Protein AF-A0A127P8G1-F1 (afdb_monomer)

Radius of gyration: 12.62 Å; Cα contacts (8 Å, |Δi|>4): 203; chains: 1; bounding box: 31×25×30 Å

Secondary structure (DSSP, 8-state):
-EEEEEEEETTEEEEEEEEE-SSS-EEEEEEEEETTTEEEEPPPEEES-S--EEEEETTEEEEEEE-TTS-EEEEEEETTEEEETTEEPPP-

Foldseek 3Di:
DDWDDWDDAPQKIKTWDWDPPDPQKIKIWIWIDNPDPDIAIEAIDMASFPDWDWDDDHNKIWTWGAHPVRDTWIWIDHPSWIDIVNHTDDHD

Mean predicted aligned error: 4.94 Å

Organism: NCBI:txid158899

Sequence (92 aa):
MSFRDKYDLGDKDTVLVIDEVSATCQLYFFITVAGKADVKISSTFGTCDDSPKIVRSGEKIVLRMKDTKGRNVKYIFENDVISENGKILKAQ

Solvent-accessible surface area (backbone atoms only — not comparable to full-atom values): 5170 Å² total; per-residue (Å²): 112,48,81,76,50,79,43,79,42,83,85,23,48,33,33,40,34,37,36,68,80,46,101,61,34,40,33,35,34,40,43,36,34,52,67,98,82,43,72,47,72,34,38,76,48,64,26,48,48,96,72,62,49,75,46,79,57,86,66,30,42,37,38,39,40,26,31,86,85,67,45,83,40,42,38,39,40,44,93,81,40,39,20,53,76,83,43,72,56,68,71,128

Nearest PDB structures (foldseek):
  9dtq-assembly1_B  TM=5.816E-01  e=1.012E+00  Homo sapiens
  8voj-assembly1_A  TM=5.490E-01  e=8.197E-01  Homo sapiens
  8voj-assembly1_B  TM=4.952E-01  e=8.197E-01  Homo sapiens
  6exp-assembly1_B  TM=6.656E-01  e=6.770E+00  Sulfolobus islandicus rudivirus 3

Structure (mmCIF, N/CA/C/O backbone):
data_AF-A0A127P8G1-F1
#
_entry.id   AF-A0A127P8G1-F1
#
loop_
_atom_site.group_PDB
_atom_site.id
_atom_site.type_symbol
_atom_site.label_atom_id
_atom_site.label_alt_id
_atom_site.label_comp_id
_atom_site.label_asym_id
_atom_site.label_entity_id
_atom_site.label_seq_id
_atom_site.pdbx_PDB_ins_code
_atom_site.Cartn_x
_atom_site.Cartn_y
_atom_site.Cartn_z
_atom_site.occupancy
_atom_site.B_iso_or_equiv
_atom_site.auth_seq_id
_atom_site.auth_comp_id
_atom_site.auth_asym_id
_atom_site.auth_atom_id
_atom_site.pdbx_PDB_model_num
ATOM 1 N N . MET A 1 1 ? 0.322 15.259 -3.222 1.00 77.94 1 MET A N 1
ATOM 2 C CA . MET A 1 1 ? -0.465 14.211 -2.542 1.00 77.94 1 MET A CA 1
ATOM 3 C C . MET A 1 1 ? -1.863 14.088 -3.149 1.00 77.94 1 MET A C 1
ATOM 5 O O . MET A 1 1 ? -2.549 15.098 -3.267 1.00 77.94 1 MET A O 1
ATOM 9 N N . SER A 1 2 ? -2.272 12.880 -3.540 1.00 85.69 2 SER A N 1
ATOM 10 C CA . SER A 1 2 ? -3.575 12.573 -4.153 1.00 85.69 2 SER A CA 1
ATOM 11 C C . SER A 1 2 ? -4.136 11.240 -3.634 1.00 85.69 2 SER A C 1
ATOM 13 O O . SER A 1 2 ? -3.388 10.326 -3.285 1.00 85.69 2 SER A O 1
ATOM 15 N N . PHE A 1 3 ? -5.465 11.125 -3.557 1.00 89.06 3 PHE A N 1
ATOM 16 C CA . PHE A 1 3 ? -6.148 9.876 -3.199 1.00 89.06 3 PHE A CA 1
ATOM 17 C C . PHE A 1 3 ? -6.364 9.042 -4.463 1.00 89.06 3 PHE A C 1
ATOM 19 O O . PHE A 1 3 ? -6.994 9.525 -5.403 1.00 89.06 3 PHE A O 1
ATOM 26 N N . ARG A 1 4 ? -5.837 7.813 -4.497 1.00 87.19 4 ARG A N 1
ATOM 27 C CA . ARG A 1 4 ? -5.890 6.957 -5.693 1.00 87.19 4 ARG A CA 1
ATOM 28 C C . ARG A 1 4 ? -7.078 6.007 -5.669 1.00 87.19 4 ARG A C 1
ATOM 30 O O . ARG A 1 4 ? -7.897 6.030 -6.575 1.00 87.19 4 ARG A O 1
ATOM 37 N N . ASP A 1 5 ? -7.159 5.190 -4.623 1.00 90.94 5 ASP A N 1
ATOM 38 C CA . ASP A 1 5 ? -8.136 4.108 -4.506 1.00 90.94 5 ASP A CA 1
ATOM 39 C C . ASP A 1 5 ? -8.634 3.986 -3.064 1.00 90.94 5 ASP A C 1
ATOM 41 O O . ASP A 1 5 ? -7.855 4.138 -2.117 1.00 90.94 5 ASP A O 1
ATOM 45 N N . LYS A 1 6 ? -9.918 3.653 -2.901 1.00 93.06 6 LYS A N 1
ATOM 46 C CA . LYS A 1 6 ? -10.531 3.295 -1.616 1.00 93.06 6 LYS A CA 1
ATOM 47 C C . LYS A 1 6 ? -10.816 1.789 -1.576 1.00 93.06 6 LYS A C 1
ATOM 49 O O . LYS A 1 6 ? -11.269 1.210 -2.562 1.00 93.06 6 LYS A O 1
ATOM 54 N N . TYR A 1 7 ? -10.593 1.179 -0.418 1.00 93.00 7 TYR A N 1
ATOM 55 C CA . TYR A 1 7 ? -10.830 -0.227 -0.128 1.00 93.00 7 TYR A CA 1
ATOM 56 C C . TYR A 1 7 ? -11.555 -0.371 1.209 1.00 93.00 7 TYR A C 1
ATOM 58 O O . TYR A 1 7 ? -11.082 0.139 2.218 1.00 93.00 7 TYR A O 1
ATOM 66 N N . ASP A 1 8 ? -12.646 -1.130 1.236 1.00 91.25 8 ASP A N 1
ATOM 67 C CA . ASP A 1 8 ? -13.308 -1.507 2.488 1.00 91.25 8 ASP A CA 1
ATOM 68 C C . ASP A 1 8 ? -12.731 -2.856 2.953 1.00 91.25 8 ASP A C 1
ATOM 70 O O . ASP A 1 8 ? -13.059 -3.900 2.380 1.00 91.25 8 ASP A O 1
ATOM 74 N N . LEU A 1 9 ? -11.804 -2.852 3.916 1.00 89.50 9 LEU A N 1
ATOM 75 C CA . LEU A 1 9 ? -11.109 -4.043 4.422 1.00 89.50 9 LEU A CA 1
ATOM 76 C C . LEU A 1 9 ? -11.677 -4.444 5.789 1.00 89.50 9 LEU A C 1
ATOM 78 O O . LEU A 1 9 ? -11.272 -3.911 6.820 1.00 89.50 9 LEU A O 1
ATOM 82 N N . GLY A 1 10 ? -12.613 -5.395 5.789 1.00 86.50 10 GLY A N 1
ATOM 83 C CA . GLY A 1 10 ? -13.291 -5.830 7.011 1.00 86.50 10 GLY A CA 1
ATOM 84 C C . GLY A 1 10 ? -14.162 -4.708 7.575 1.00 86.50 10 GLY A C 1
ATOM 85 O O . GLY A 1 10 ? -15.089 -4.249 6.910 1.00 86.50 10 GLY A O 1
ATOM 86 N N . ASP A 1 11 ? -13.850 -4.262 8.789 1.00 86.75 11 ASP A N 1
ATOM 87 C CA . ASP A 1 11 ? -14.493 -3.144 9.486 1.00 86.75 11 ASP A CA 1
ATOM 88 C C . ASP A 1 11 ? -13.790 -1.792 9.268 1.00 86.75 11 ASP A C 1
ATOM 90 O O . ASP A 1 11 ? -14.150 -0.797 9.905 1.00 86.75 11 ASP A O 1
ATOM 94 N N . LYS A 1 12 ? -12.792 -1.740 8.375 1.00 90.50 12 LYS A N 1
ATOM 95 C CA . LYS A 1 12 ? -11.950 -0.562 8.164 1.00 90.50 12 LYS A CA 1
ATOM 96 C C . LYS A 1 12 ? -12.078 0.014 6.761 1.00 90.50 12 LYS A C 1
ATOM 98 O O . LYS A 1 12 ? -12.038 -0.708 5.764 1.00 90.50 12 LYS A O 1
ATOM 103 N N . ASP A 1 13 ? -12.114 1.338 6.695 1.00 92.69 13 ASP A N 1
ATOM 104 C CA . ASP A 1 13 ? -11.919 2.085 5.457 1.00 92.69 13 ASP A CA 1
ATOM 105 C C . ASP A 1 13 ? -10.416 2.282 5.233 1.00 92.69 13 ASP A C 1
ATOM 107 O O . ASP A 1 13 ? -9.738 2.908 6.045 1.00 92.69 13 ASP A O 1
ATOM 111 N N . THR A 1 14 ? -9.884 1.780 4.124 1.00 94.12 14 THR A N 1
ATOM 112 C CA . THR A 1 14 ? -8.474 1.916 3.750 1.00 94.12 14 THR A CA 1
ATOM 113 C C . THR A 1 14 ? -8.349 2.697 2.448 1.00 94.12 14 THR A C 1
ATOM 115 O O . THR A 1 14 ? -8.955 2.349 1.439 1.00 94.12 14 THR A O 1
ATOM 118 N N . VAL A 1 15 ? -7.523 3.739 2.429 1.00 94.62 15 VAL A N 1
ATOM 119 C CA . VAL A 1 15 ? -7.284 4.572 1.246 1.00 94.62 15 VAL A CA 1
ATOM 120 C C . VAL A 1 15 ? -5.816 4.509 0.859 1.00 94.62 15 VAL A C 1
ATOM 122 O O . VAL A 1 15 ? -4.942 4.721 1.699 1.00 94.62 15 VAL A O 1
ATOM 125 N N . LEU A 1 16 ? -5.548 4.235 -0.417 1.00 93.44 16 LEU A N 1
ATOM 126 C CA . LEU A 1 16 ? -4.219 4.368 -1.000 1.00 93.44 16 LEU A CA 1
ATOM 127 C C . LEU A 1 16 ? -3.984 5.824 -1.390 1.00 93.44 16 LEU A C 1
ATOM 129 O O . LEU A 1 16 ? -4.705 6.386 -2.220 1.00 93.44 16 LEU A O 1
ATOM 133 N N . VAL A 1 17 ? -2.946 6.411 -0.812 1.00 92.38 17 VAL A N 1
ATOM 134 C CA . VAL A 1 17 ? -2.517 7.779 -1.081 1.00 92.38 17 VAL A CA 1
ATOM 135 C C . VAL A 1 17 ? -1.212 7.745 -1.857 1.00 92.38 17 VAL A C 1
ATOM 137 O O . VAL A 1 17 ? -0.324 6.952 -1.541 1.00 92.38 17 VAL A O 1
ATOM 140 N N . ILE A 1 18 ? -1.107 8.606 -2.866 1.00 89.25 18 ILE A N 1
ATOM 141 C CA . ILE A 1 18 ? 0.125 8.850 -3.612 1.00 89.25 18 ILE A CA 1
ATOM 142 C C . ILE A 1 18 ? 0.692 10.188 -3.161 1.00 89.25 18 ILE A C 1
ATOM 144 O O . ILE A 1 18 ? -0.016 11.199 -3.139 1.00 89.25 18 ILE A O 1
ATOM 148 N N . ASP A 1 19 ? 1.976 10.210 -2.839 1.00 85.19 19 ASP A N 1
ATOM 149 C CA . ASP A 1 19 ? 2.754 11.427 -2.701 1.00 85.19 19 ASP A CA 1
ATOM 150 C C . ASP A 1 19 ? 3.782 11.524 -3.831 1.00 85.19 19 ASP A C 1
ATOM 152 O O . ASP A 1 19 ? 4.722 10.734 -3.938 1.00 85.19 19 ASP A O 1
ATOM 156 N N . GLU A 1 20 ? 3.554 12.473 -4.733 1.00 73.56 20 GLU A N 1
ATOM 157 C CA . GLU A 1 20 ? 4.389 12.714 -5.906 1.00 73.56 20 GLU A CA 1
ATOM 158 C C . GLU A 1 20 ? 5.626 13.507 -5.477 1.00 73.56 20 GLU A C 1
ATOM 160 O O . GLU A 1 20 ? 5.632 14.736 -5.473 1.00 73.56 20 GLU A O 1
ATOM 165 N N . VAL A 1 21 ? 6.674 12.791 -5.069 1.00 68.94 21 VAL A N 1
ATOM 166 C CA . VAL A 1 21 ? 7.939 13.408 -4.642 1.00 68.94 21 VAL A CA 1
ATOM 167 C C . VAL A 1 21 ? 8.761 13.883 -5.846 1.00 68.94 21 VAL A C 1
ATOM 169 O O . VAL A 1 21 ? 9.510 14.853 -5.739 1.00 68.94 21 VAL A O 1
ATOM 172 N N . SER A 1 22 ? 8.621 13.239 -7.012 1.00 65.62 22 SER A N 1
ATOM 173 C CA . SER A 1 22 ? 9.213 13.696 -8.273 1.00 65.62 22 SER A CA 1
ATOM 174 C C . SER A 1 22 ? 8.414 13.232 -9.499 1.00 65.62 22 SER A C 1
ATOM 176 O O . SER A 1 22 ? 7.561 12.354 -9.406 1.00 65.62 22 SER A O 1
ATOM 178 N N . ALA A 1 23 ? 8.748 13.779 -10.675 1.00 63.22 23 ALA A N 1
ATOM 179 C CA . ALA A 1 23 ? 8.165 13.375 -11.961 1.00 63.22 23 ALA A CA 1
ATOM 180 C C . ALA A 1 23 ? 8.468 11.917 -12.359 1.00 63.22 23 ALA A C 1
ATOM 182 O O . ALA A 1 23 ? 7.877 11.415 -13.307 1.00 63.22 23 ALA A O 1
ATOM 183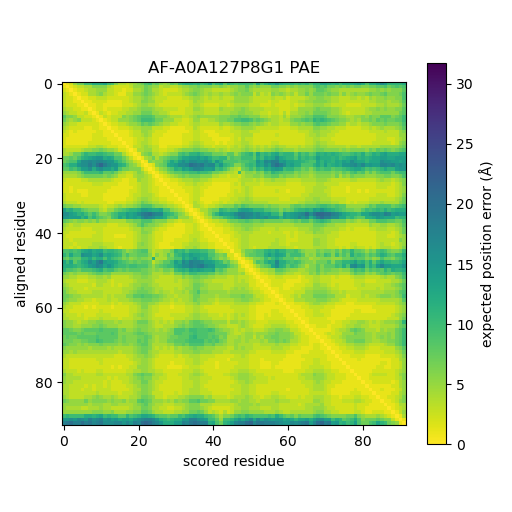 N N . THR A 1 24 ? 9.415 11.259 -11.685 1.00 67.81 24 THR A N 1
ATOM 184 C CA . THR A 1 24 ? 9.858 9.898 -12.015 1.00 67.81 24 THR A CA 1
ATOM 185 C C . THR A 1 24 ? 9.607 8.894 -10.907 1.00 67.81 24 THR A C 1
ATOM 187 O O . THR A 1 24 ? 9.653 7.701 -11.183 1.00 67.81 24 THR A O 1
ATOM 190 N N . CYS A 1 25 ? 9.382 9.336 -9.668 1.00 76.75 25 CYS A N 1
ATOM 191 C CA . CYS A 1 25 ? 9.180 8.449 -8.535 1.00 76.75 25 CYS A CA 1
ATOM 192 C C . CYS A 1 25 ? 8.049 8.952 -7.640 1.00 76.75 25 CYS A C 1
ATOM 194 O O . CYS A 1 25 ? 8.015 10.103 -7.202 1.00 76.75 25 CYS A O 1
ATOM 196 N N . GLN A 1 26 ? 7.143 8.035 -7.340 1.00 83.44 26 GLN A N 1
ATOM 197 C CA . GLN A 1 26 ? 5.951 8.251 -6.545 1.00 83.44 26 GLN A CA 1
ATOM 198 C C . GLN A 1 26 ? 6.081 7.459 -5.245 1.00 83.44 26 GLN A C 1
ATOM 200 O O . GLN A 1 26 ? 6.455 6.280 -5.247 1.00 83.44 26 GLN A O 1
ATOM 205 N N . LEU A 1 27 ? 5.777 8.109 -4.127 1.00 87.75 27 LEU A N 1
ATOM 206 C CA . LEU A 1 27 ? 5.595 7.440 -2.849 1.00 87.75 27 LEU A CA 1
ATOM 207 C C . LEU A 1 27 ? 4.126 7.090 -2.663 1.00 87.75 27 LEU A C 1
ATOM 209 O O . LEU A 1 27 ? 3.229 7.768 -3.145 1.00 87.75 27 LEU A O 1
ATOM 213 N N . TYR A 1 28 ? 3.898 6.011 -1.944 1.00 89.88 28 TYR A N 1
ATOM 214 C CA . TYR A 1 28 ? 2.601 5.449 -1.651 1.00 89.88 28 TYR A CA 1
ATOM 215 C C . TYR A 1 28 ? 2.542 5.137 -0.167 1.00 89.88 28 TYR A C 1
ATOM 217 O O . TYR A 1 28 ? 3.535 4.737 0.445 1.00 89.88 28 TYR A O 1
ATOM 225 N N . PHE A 1 29 ? 1.365 5.289 0.411 1.00 92.25 29 PHE A N 1
ATOM 226 C CA . PHE A 1 29 ? 1.067 4.812 1.752 1.00 92.25 29 PHE A CA 1
ATOM 227 C C . PHE A 1 29 ? -0.434 4.590 1.886 1.00 92.25 29 PHE A C 1
ATOM 229 O O . PHE A 1 29 ? -1.232 5.083 1.085 1.00 92.25 29 PHE A O 1
ATOM 236 N N . PHE A 1 30 ? -0.815 3.830 2.902 1.00 94.12 30 PHE A N 1
ATOM 237 C CA . PHE A 1 30 ? -2.207 3.592 3.232 1.00 94.12 30 PHE A CA 1
ATOM 238 C C . PHE A 1 30 ? -2.609 4.393 4.456 1.00 94.12 30 PHE A C 1
ATOM 240 O O . PHE A 1 30 ? -1.869 4.457 5.438 1.00 94.12 30 PHE A O 1
ATOM 247 N N . ILE A 1 31 ? -3.806 4.962 4.392 1.00 93.94 31 ILE A N 1
ATOM 248 C CA . ILE A 1 31 ? -4.519 5.476 5.555 1.00 93.94 31 ILE A CA 1
ATOM 249 C C . ILE A 1 31 ? -5.642 4.492 5.848 1.00 93.94 31 ILE A C 1
ATOM 251 O O . ILE A 1 31 ? -6.482 4.258 4.983 1.00 93.94 31 ILE A O 1
ATOM 255 N N . THR A 1 32 ? -5.664 3.934 7.050 1.00 94.19 32 THR A N 1
ATOM 256 C CA . THR A 1 32 ? -6.750 3.081 7.528 1.00 94.19 32 THR A CA 1
ATOM 257 C C . THR A 1 32 ? -7.536 3.803 8.609 1.00 94.19 32 THR A C 1
ATOM 259 O O . THR A 1 32 ? -6.941 4.405 9.499 1.00 94.19 32 THR A O 1
ATOM 262 N N . VAL A 1 33 ? -8.862 3.715 8.554 1.00 92.62 33 VAL A N 1
ATOM 263 C CA . VAL A 1 33 ? -9.787 4.288 9.530 1.00 92.62 33 VAL A CA 1
ATOM 264 C C . VAL A 1 33 ? -10.698 3.183 10.065 1.00 92.62 33 VAL A C 1
ATOM 266 O O . VAL A 1 33 ? -11.485 2.611 9.313 1.00 92.62 33 VAL A O 1
ATOM 269 N N . ALA A 1 34 ? -10.603 2.897 11.363 1.00 87.69 34 ALA A N 1
ATOM 270 C CA . ALA A 1 34 ? -11.487 1.988 12.091 1.00 87.69 34 ALA A CA 1
ATOM 271 C C . ALA A 1 34 ? -12.381 2.804 13.050 1.00 87.69 34 ALA A C 1
ATOM 273 O O . ALA A 1 34 ? -12.090 3.006 14.228 1.00 87.69 34 ALA A O 1
ATOM 274 N N . GLY A 1 35 ? -13.480 3.355 12.530 1.00 82.12 35 GLY A N 1
ATOM 275 C CA . GLY A 1 35 ? -14.362 4.244 13.298 1.00 82.12 35 GLY A CA 1
ATOM 276 C C . GLY A 1 35 ? -13.804 5.664 13.501 1.00 82.12 35 GLY A C 1
ATOM 277 O O . GLY A 1 35 ? -12.876 6.096 12.828 1.00 82.12 35 GLY A O 1
ATOM 278 N N . LYS A 1 36 ? -14.408 6.447 14.409 1.00 71.75 36 LYS A N 1
ATOM 279 C CA . LYS A 1 36 ? -14.185 7.910 14.489 1.00 71.75 36 LYS A CA 1
ATOM 280 C C . LYS A 1 36 ? -12.814 8.352 15.029 1.00 71.75 36 LYS A C 1
ATOM 282 O O . LYS A 1 36 ? -12.495 9.528 14.888 1.00 71.75 36 LYS A O 1
ATOM 287 N N . ALA A 1 37 ? -12.049 7.473 15.678 1.00 76.31 37 ALA A N 1
ATOM 288 C CA . ALA A 1 37 ? -10.825 7.857 16.394 1.00 76.31 37 ALA A CA 1
ATOM 289 C C . ALA A 1 37 ? -9.608 6.943 16.154 1.00 76.31 37 ALA A C 1
ATOM 291 O O . ALA A 1 37 ? -8.528 7.271 16.636 1.00 76.31 37 ALA A O 1
ATOM 292 N N . ASP A 1 38 ? -9.747 5.832 15.423 1.00 87.75 38 ASP A N 1
ATOM 293 C CA . ASP A 1 38 ? -8.622 4.940 15.109 1.00 87.75 38 ASP A CA 1
ATOM 294 C C . ASP A 1 38 ? -8.195 5.154 13.656 1.00 87.75 38 ASP A C 1
ATOM 296 O O . ASP A 1 38 ? -8.744 4.557 12.729 1.00 87.75 38 ASP A O 1
ATOM 300 N N . VAL A 1 39 ? -7.253 6.080 13.465 1.00 90.50 39 VAL A N 1
ATOM 301 C CA . VAL A 1 39 ? -6.625 6.355 12.171 1.00 90.50 39 VAL A CA 1
ATOM 302 C C . VAL A 1 39 ? -5.184 5.873 12.219 1.00 90.50 39 VAL A C 1
ATOM 304 O O . VAL A 1 39 ? -4.409 6.292 13.079 1.00 90.50 39 VAL A O 1
ATOM 307 N N . LYS A 1 40 ? -4.806 5.026 11.263 1.00 91.56 40 LYS A N 1
ATOM 308 C CA . LYS A 1 40 ? -3.445 4.510 11.112 1.00 91.56 40 LYS A CA 1
ATOM 309 C C . LYS A 1 40 ? -2.886 4.859 9.751 1.00 91.56 40 LYS A C 1
ATOM 311 O O . LYS A 1 40 ? -3.593 4.822 8.749 1.00 91.56 40 LYS A O 1
ATOM 316 N N . ILE A 1 41 ? -1.595 5.157 9.727 1.00 92.12 41 ILE A N 1
ATOM 317 C CA . ILE A 1 41 ? -0.841 5.432 8.508 1.00 92.12 41 ILE A CA 1
ATOM 318 C C . ILE A 1 41 ? 0.223 4.347 8.387 1.00 92.12 41 ILE A C 1
ATOM 320 O O . ILE A 1 41 ? 0.980 4.111 9.331 1.00 92.12 41 ILE A O 1
ATOM 324 N N . SER A 1 42 ? 0.259 3.654 7.251 1.00 92.19 42 SER A N 1
ATOM 325 C CA . SER A 1 42 ? 1.290 2.651 6.994 1.00 92.19 42 SER A CA 1
ATOM 326 C C . SER A 1 42 ? 2.652 3.306 6.764 1.00 92.19 42 SER A C 1
ATOM 328 O O . SER A 1 42 ? 2.739 4.482 6.414 1.00 92.19 42 SER A O 1
ATOM 330 N N . SER A 1 43 ? 3.724 2.513 6.825 1.00 90.81 43 SER A N 1
ATOM 331 C CA . SER A 1 43 ? 5.002 2.922 6.235 1.00 90.81 43 SER A CA 1
ATOM 332 C C . SER A 1 43 ? 4.814 3.380 4.793 1.00 90.81 43 SER A C 1
ATOM 334 O O . SER A 1 43 ? 4.0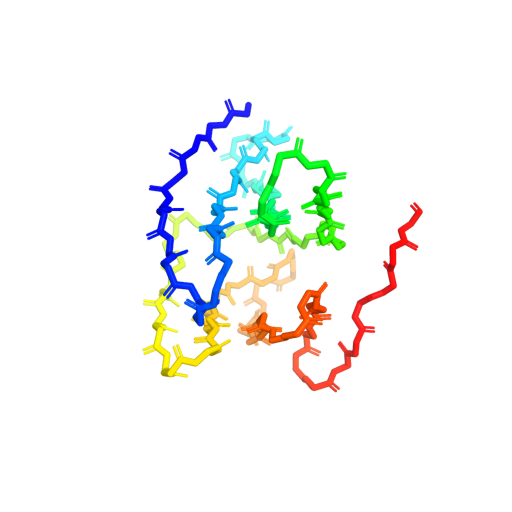38 2.779 4.039 1.00 90.81 43 SER A O 1
ATOM 336 N N . THR A 1 44 ? 5.560 4.412 4.416 1.00 89.69 44 THR A N 1
ATOM 337 C CA . THR A 1 44 ? 5.690 4.824 3.025 1.00 89.69 44 THR A CA 1
ATOM 338 C C . THR A 1 44 ? 6.481 3.774 2.252 1.00 89.69 44 THR A C 1
ATOM 340 O O . THR A 1 44 ? 7.425 3.158 2.752 1.00 89.69 44 THR A O 1
ATOM 343 N N . PHE A 1 45 ? 6.075 3.546 1.015 1.00 86.94 45 PHE A N 1
ATOM 344 C CA . PHE A 1 45 ? 6.777 2.705 0.059 1.00 86.94 45 PHE A CA 1
ATOM 345 C C . PHE A 1 45 ? 6.791 3.420 -1.286 1.00 86.94 45 PHE A C 1
ATOM 347 O O . PHE A 1 45 ? 5.925 4.240 -1.566 1.00 86.94 45 PHE A O 1
ATOM 354 N N . GLY A 1 46 ? 7.815 3.188 -2.095 1.00 77.75 46 GLY A N 1
ATOM 355 C CA . GLY A 1 46 ? 8.081 4.022 -3.261 1.00 77.75 46 GLY A CA 1
ATOM 356 C C . GLY A 1 46 ? 8.337 3.209 -4.508 1.00 77.75 46 GLY A C 1
ATOM 357 O O . GLY A 1 46 ? 8.907 2.121 -4.459 1.00 77.75 46 GLY A O 1
ATOM 358 N N . THR A 1 47 ? 7.954 3.774 -5.640 1.00 73.88 47 THR A N 1
ATOM 359 C CA . THR A 1 47 ? 8.219 3.211 -6.958 1.00 73.88 47 THR A CA 1
ATOM 360 C C . THR A 1 47 ? 8.595 4.316 -7.925 1.00 73.88 47 THR A C 1
ATOM 362 O O . THR A 1 47 ? 8.221 5.468 -7.732 1.00 73.88 47 THR A O 1
ATOM 365 N N . CYS A 1 48 ? 9.348 3.959 -8.959 1.00 75.38 48 CYS A N 1
ATOM 366 C CA . CYS A 1 48 ? 9.566 4.819 -10.119 1.00 75.38 48 CYS A CA 1
ATOM 367 C C . CYS A 1 48 ? 8.831 4.271 -11.355 1.00 75.38 48 CYS A C 1
ATOM 369 O O . CYS A 1 48 ? 9.298 4.395 -12.483 1.00 75.38 48 CYS A O 1
ATOM 371 N N . ASP A 1 49 ? 7.721 3.567 -11.114 1.00 70.69 49 ASP A N 1
ATOM 372 C CA . ASP A 1 49 ? 6.816 3.010 -12.112 1.00 70.69 49 ASP A CA 1
ATOM 373 C C . ASP A 1 49 ? 5.467 3.726 -12.024 1.00 70.69 49 ASP A C 1
ATOM 375 O O . ASP A 1 49 ? 4.828 3.744 -10.970 1.00 70.69 49 ASP A O 1
ATOM 379 N N . ASP A 1 50 ? 5.013 4.264 -13.151 1.00 68.00 50 ASP A N 1
ATOM 380 C CA . ASP A 1 50 ? 3.742 4.984 -13.244 1.00 68.00 50 ASP A CA 1
ATOM 381 C C . ASP A 1 50 ? 2.524 4.041 -13.305 1.00 68.00 50 ASP A C 1
ATOM 383 O O . ASP A 1 50 ? 1.374 4.482 -13.238 1.00 68.00 50 ASP A O 1
ATOM 387 N N . SER A 1 51 ? 2.743 2.724 -13.420 1.00 76.19 51 SER A N 1
ATOM 388 C CA . SER A 1 51 ? 1.696 1.744 -13.743 1.00 76.19 51 SER A CA 1
ATOM 389 C C . SER A 1 51 ? 1.569 0.576 -12.750 1.00 76.19 51 SER A C 1
ATOM 391 O O . SER A 1 51 ? 1.587 -0.596 -13.148 1.00 76.19 51 SER A O 1
ATOM 393 N N . PRO A 1 52 ? 1.393 0.832 -11.439 1.00 84.31 52 PRO A N 1
ATOM 394 C CA . PRO A 1 52 ? 1.285 -0.251 -10.478 1.00 84.31 52 PRO A CA 1
ATOM 395 C C . PRO A 1 52 ? 0.054 -1.118 -10.723 1.00 84.31 52 PRO A C 1
ATOM 397 O O . PRO A 1 52 ? -1.074 -0.638 -10.847 1.00 84.31 52 PRO A O 1
ATOM 400 N N . LYS A 1 53 ? 0.267 -2.435 -10.727 1.00 88.75 53 LYS A N 1
ATOM 401 C CA . LYS A 1 53 ? -0.824 -3.410 -10.746 1.00 88.75 53 LYS A CA 1
ATOM 402 C C . LYS A 1 53 ? -1.285 -3.658 -9.323 1.00 88.75 53 LYS A C 1
ATOM 404 O O . LYS A 1 53 ? -0.571 -4.306 -8.553 1.00 88.75 53 LYS A O 1
ATOM 409 N N . ILE A 1 54 ? -2.477 -3.171 -9.005 1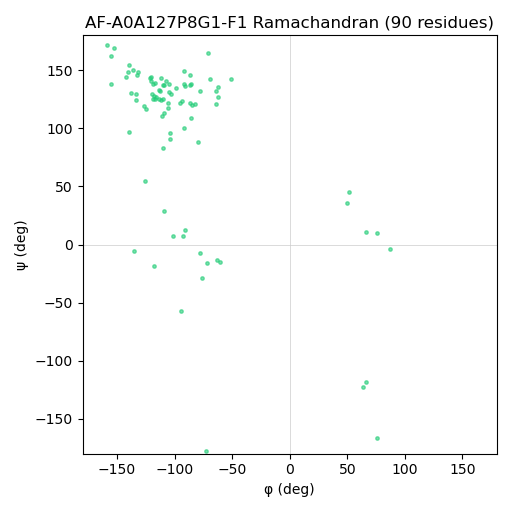.00 90.94 54 ILE A N 1
ATOM 410 C CA . ILE A 1 54 ? -3.083 -3.314 -7.686 1.00 90.94 54 ILE A CA 1
ATOM 411 C C . ILE A 1 54 ? -4.155 -4.400 -7.744 1.00 90.94 54 ILE A C 1
ATOM 413 O O . ILE A 1 54 ? -4.998 -4.414 -8.637 1.00 90.94 54 ILE A O 1
ATOM 417 N N . VAL A 1 55 ? -4.094 -5.345 -6.809 1.00 93.00 55 VAL A N 1
ATOM 418 C CA . VAL A 1 55 ? -5.056 -6.441 -6.687 1.00 93.00 55 VAL A CA 1
ATOM 419 C C . VAL A 1 55 ? -5.468 -6.568 -5.232 1.00 93.00 55 VAL A C 1
ATOM 421 O O . VAL A 1 55 ? -4.627 -6.782 -4.359 1.00 93.00 55 VAL A O 1
ATOM 424 N N . ARG A 1 56 ? -6.772 -6.497 -4.978 1.00 93.00 56 ARG A N 1
ATOM 425 C CA . ARG A 1 56 ? -7.355 -6.837 -3.681 1.00 93.00 56 ARG A CA 1
ATOM 426 C C . ARG A 1 56 ? -7.638 -8.338 -3.612 1.00 93.00 56 ARG A C 1
ATOM 428 O O . ARG A 1 56 ? -8.167 -8.914 -4.558 1.00 93.00 56 ARG A O 1
ATOM 435 N N . SER A 1 57 ? -7.319 -8.961 -2.482 1.00 89.75 57 SER A N 1
ATOM 436 C CA . SER A 1 57 ? -7.635 -10.361 -2.188 1.00 89.75 57 SER A CA 1
ATOM 437 C C . SER A 1 57 ? -8.072 -10.492 -0.730 1.00 89.75 57 SER A C 1
ATOM 439 O O . SER A 1 57 ? -7.233 -10.585 0.165 1.00 89.75 57 SER A O 1
ATOM 441 N N . GLY A 1 58 ? -9.386 -10.496 -0.491 1.00 88.81 58 GLY A N 1
ATOM 442 C CA . GLY A 1 58 ? -9.950 -10.466 0.861 1.00 88.81 58 GLY A CA 1
ATOM 443 C C . GLY A 1 58 ? -9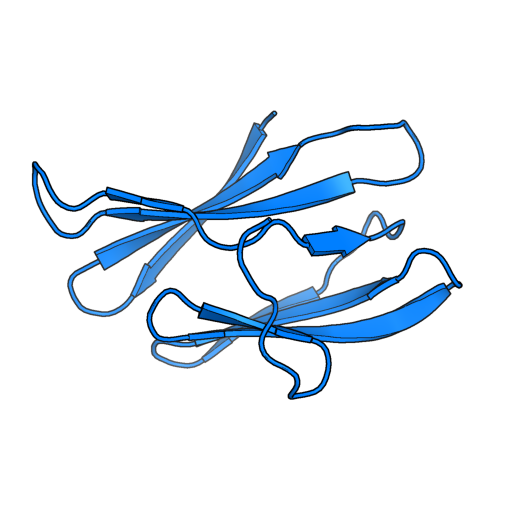.596 -9.162 1.580 1.00 88.81 58 GLY A C 1
ATOM 444 O O . GLY A 1 58 ? -9.880 -8.076 1.066 1.00 88.81 58 GLY A O 1
ATOM 445 N N . GLU A 1 59 ? -8.947 -9.295 2.736 1.00 91.06 59 GLU A N 1
ATOM 446 C CA . GLU A 1 59 ? -8.445 -8.196 3.578 1.00 91.06 59 GLU A CA 1
ATOM 447 C C . GLU A 1 59 ? -6.994 -7.797 3.252 1.00 91.06 59 GLU A C 1
ATOM 449 O O . GLU A 1 59 ? -6.350 -7.064 3.999 1.00 91.06 59 GLU A O 1
ATOM 454 N N . LYS A 1 60 ? -6.461 -8.278 2.121 1.00 93.62 60 LYS A N 1
ATOM 455 C CA . LYS A 1 60 ? -5.112 -7.954 1.647 1.00 93.62 60 LYS A CA 1
ATOM 456 C C . LYS A 1 60 ? -5.162 -7.117 0.378 1.00 93.62 60 LYS A C 1
ATOM 458 O O . LYS A 1 60 ? -5.960 -7.391 -0.524 1.00 93.62 60 LYS A O 1
ATOM 463 N N . ILE A 1 61 ? -4.231 -6.178 0.254 1.00 94.81 61 ILE A N 1
ATOM 464 C CA . ILE A 1 61 ? -3.971 -5.443 -0.987 1.00 94.81 61 ILE A CA 1
ATOM 465 C C . ILE A 1 61 ? -2.561 -5.785 -1.455 1.00 94.81 61 ILE A C 1
ATOM 467 O O . ILE A 1 61 ? -1.595 -5.677 -0.706 1.00 94.81 61 ILE A O 1
ATOM 471 N N . VAL A 1 62 ? -2.435 -6.219 -2.705 1.00 93.88 62 VAL A N 1
ATOM 472 C CA . VAL A 1 62 ? -1.158 -6.554 -3.334 1.00 93.88 62 VAL A CA 1
ATOM 473 C C . VAL A 1 62 ? -0.869 -5.541 -4.425 1.00 93.88 62 VAL A C 1
ATOM 475 O O . VAL A 1 62 ? -1.654 -5.405 -5.360 1.00 93.88 62 VAL A O 1
ATOM 478 N N . LEU A 1 63 ? 0.290 -4.893 -4.351 1.00 91.94 63 LEU A N 1
ATOM 479 C CA . LEU A 1 63 ? 0.784 -3.992 -5.384 1.00 91.94 63 LEU A CA 1
ATOM 480 C C . LEU A 1 63 ? 2.023 -4.608 -6.027 1.00 91.94 63 LEU A C 1
ATOM 482 O O . LEU A 1 63 ? 2.928 -5.080 -5.339 1.00 91.94 63 LEU A O 1
ATOM 486 N N . ARG A 1 64 ? 2.059 -4.629 -7.359 1.00 90.88 64 ARG A N 1
ATOM 487 C CA . ARG A 1 64 ? 3.238 -5.023 -8.139 1.00 90.88 64 ARG A CA 1
ATOM 488 C C . ARG A 1 64 ? 3.686 -3.847 -8.993 1.00 90.88 64 ARG A C 1
ATOM 490 O O . ARG A 1 64 ? 2.878 -3.310 -9.747 1.00 90.88 64 ARG A O 1
ATOM 497 N N . MET A 1 65 ? 4.951 -3.474 -8.859 1.00 88.25 65 MET A N 1
ATOM 498 C CA . MET A 1 65 ? 5.558 -2.282 -9.466 1.00 88.25 65 MET A CA 1
ATOM 499 C C . MET A 1 65 ? 7.083 -2.455 -9.533 1.00 88.25 65 MET A C 1
ATOM 501 O O . MET A 1 65 ? 7.612 -3.422 -8.975 1.00 88.25 65 MET A O 1
ATOM 505 N N . LYS A 1 66 ? 7.798 -1.545 -10.204 1.00 85.12 66 LYS A N 1
ATOM 506 C CA . LYS A 1 66 ? 9.269 -1.503 -10.165 1.00 85.12 66 LYS A CA 1
ATOM 507 C C . LYS A 1 66 ? 9.785 -0.600 -9.047 1.00 85.12 66 LYS A C 1
ATOM 509 O O . LYS A 1 66 ? 9.294 0.507 -8.869 1.00 85.12 66 LYS A O 1
ATOM 514 N N . ASP A 1 67 ? 10.800 -1.037 -8.313 1.00 78.75 67 ASP A N 1
ATOM 515 C CA . ASP A 1 67 ? 11.468 -0.184 -7.326 1.00 78.75 67 ASP A CA 1
ATOM 516 C C . ASP A 1 67 ? 12.347 0.893 -7.992 1.00 78.75 67 ASP A C 1
ATOM 518 O O . ASP A 1 67 ? 12.459 0.978 -9.217 1.00 78.75 67 ASP A O 1
ATOM 522 N N . THR A 1 68 ? 13.036 1.692 -7.175 1.00 74.19 68 THR A N 1
ATOM 523 C CA . THR A 1 68 ? 13.977 2.730 -7.639 1.00 74.19 68 THR A CA 1
ATOM 524 C C . THR A 1 68 ? 15.157 2.193 -8.454 1.00 74.19 68 THR A C 1
ATOM 526 O O . THR A 1 68 ? 15.836 2.956 -9.136 1.00 74.19 68 THR A O 1
ATOM 529 N N . LYS A 1 69 ? 15.413 0.880 -8.410 1.00 79.00 69 LYS A N 1
ATOM 530 C CA . LYS A 1 69 ? 16.448 0.183 -9.185 1.00 79.00 69 LYS A CA 1
ATOM 531 C C . LYS A 1 69 ? 15.868 -0.544 -10.405 1.00 79.00 69 LYS A C 1
ATOM 533 O O . LYS A 1 69 ? 16.584 -1.307 -11.049 1.00 79.00 69 LYS A O 1
ATOM 538 N N . GLY A 1 70 ? 14.584 -0.353 -10.715 1.00 79.25 70 GLY A N 1
ATOM 539 C CA . GLY A 1 70 ? 13.900 -0.997 -11.835 1.00 79.25 70 GLY A CA 1
ATOM 540 C C . GLY A 1 70 ? 13.533 -2.469 -11.605 1.00 79.25 70 GLY A C 1
ATOM 541 O O . GLY A 1 70 ? 13.138 -3.152 -12.552 1.00 79.25 70 GLY A O 1
ATOM 542 N N . ARG A 1 71 ? 13.667 -2.988 -10.378 1.00 85.00 71 ARG A N 1
ATOM 543 C CA . ARG A 1 71 ? 13.382 -4.391 -10.041 1.00 85.00 71 ARG A CA 1
ATOM 544 C C . ARG A 1 71 ? 11.905 -4.565 -9.731 1.00 85.00 71 ARG A C 1
ATOM 546 O O . ARG A 1 71 ? 11.332 -3.764 -9.002 1.00 85.00 71 ARG A O 1
ATOM 553 N N . ASN A 1 72 ? 11.307 -5.652 -10.213 1.00 87.06 72 ASN A N 1
ATOM 554 C CA . ASN A 1 72 ? 9.933 -5.992 -9.853 1.00 87.06 72 ASN A CA 1
ATOM 555 C C . ASN A 1 72 ? 9.843 -6.295 -8.354 1.00 87.06 72 ASN A C 1
ATOM 557 O O . ASN A 1 72 ? 10.483 -7.224 -7.856 1.00 87.06 72 ASN A O 1
ATOM 561 N N . VAL A 1 73 ? 9.016 -5.528 -7.657 1.00 89.88 73 VAL A N 1
ATOM 562 C CA . VAL A 1 73 ? 8.741 -5.670 -6.232 1.00 89.88 73 VAL A CA 1
ATOM 563 C C . VAL A 1 7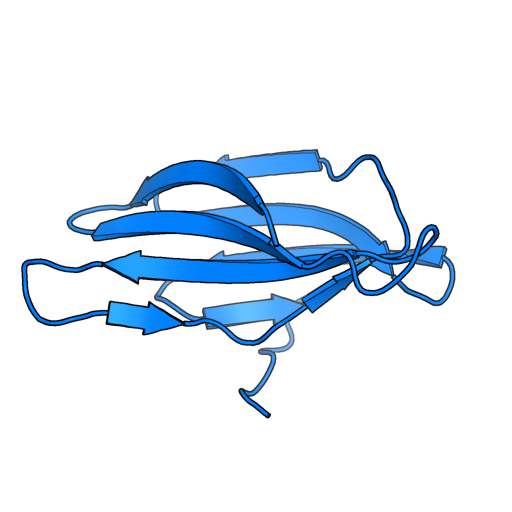3 ? 7.258 -5.931 -6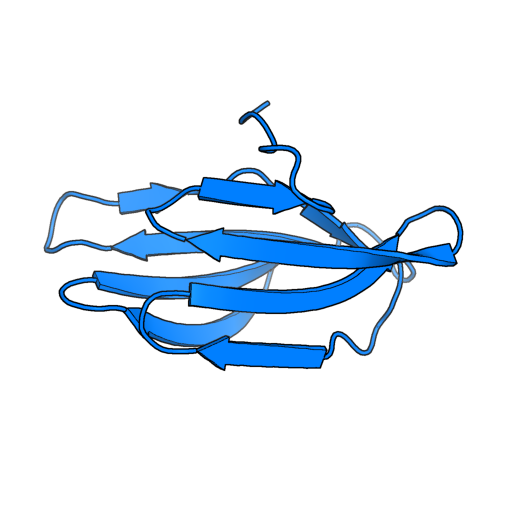.013 1.00 89.88 73 VAL A C 1
ATOM 565 O O . VAL A 1 73 ? 6.389 -5.436 -6.737 1.00 89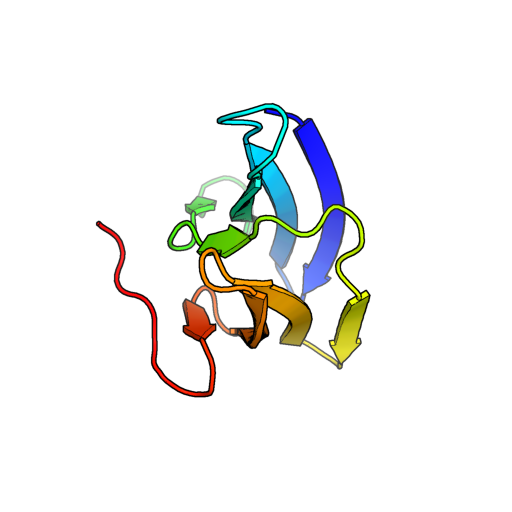.88 73 VAL A O 1
ATOM 568 N N . LYS A 1 74 ? 6.972 -6.767 -5.015 1.00 92.25 74 LYS A N 1
ATOM 569 C CA . LYS A 1 74 ? 5.622 -7.052 -4.542 1.00 92.25 74 LYS A CA 1
ATOM 570 C C . LYS A 1 74 ? 5.448 -6.422 -3.167 1.00 92.25 74 LYS A C 1
ATOM 572 O O . LYS A 1 74 ? 6.047 -6.903 -2.205 1.00 92.25 74 LYS A O 1
ATOM 577 N N . TYR A 1 75 ? 4.587 -5.417 -3.083 1.00 92.88 75 TYR A N 1
ATOM 578 C CA . TYR A 1 75 ? 4.106 -4.883 -1.818 1.00 92.88 75 TYR A CA 1
ATOM 579 C C . TYR A 1 75 ? 2.821 -5.591 -1.406 1.00 92.88 75 TYR A C 1
ATOM 581 O O . TYR A 1 75 ? 1.955 -5.865 -2.241 1.00 92.88 75 TYR A O 1
ATOM 589 N N . ILE A 1 76 ? 2.705 -5.917 -0.125 1.00 94.88 76 ILE A N 1
ATOM 590 C CA . ILE A 1 76 ? 1.491 -6.487 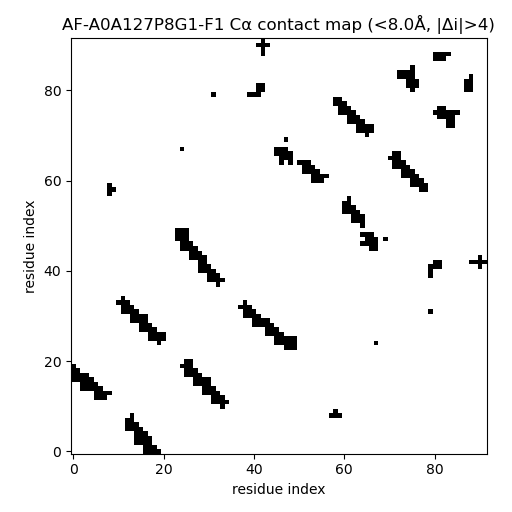0.458 1.00 94.88 76 ILE A CA 1
ATOM 591 C C . ILE A 1 76 ? 1.113 -5.635 1.655 1.00 94.88 76 ILE A C 1
ATOM 593 O O . ILE A 1 76 ? 1.897 -5.543 2.599 1.00 94.88 76 ILE A O 1
ATOM 597 N N . PHE A 1 77 ? -0.077 -5.050 1.592 1.00 95.12 77 PHE A N 1
ATOM 598 C CA . PHE A 1 77 ? -0.754 -4.452 2.727 1.00 95.12 77 PHE A CA 1
ATOM 599 C C . PHE A 1 77 ? -1.698 -5.473 3.349 1.00 95.12 77 PHE A C 1
ATOM 601 O O . PHE A 1 77 ? -2.571 -6.013 2.663 1.00 95.12 77 PHE A O 1
ATOM 608 N N . GLU A 1 78 ? -1.513 -5.740 4.633 1.00 94.31 78 GLU A N 1
ATOM 609 C CA . GLU A 1 78 ? -2.375 -6.601 5.434 1.00 94.31 78 GLU A CA 1
ATOM 610 C C . GLU A 1 78 ? -2.244 -6.191 6.902 1.00 94.31 78 GLU A C 1
ATOM 612 O O . GLU A 1 78 ? -1.135 -5.940 7.372 1.00 94.31 78 GLU A O 1
ATOM 617 N N . ASN A 1 79 ? -3.363 -6.141 7.633 1.00 90.12 79 ASN A N 1
ATOM 618 C CA . ASN A 1 79 ? -3.381 -5.832 9.068 1.00 90.12 79 ASN A CA 1
ATOM 619 C C . ASN A 1 79 ? -2.615 -4.548 9.436 1.00 90.12 79 ASN A C 1
ATOM 621 O O . ASN A 1 79 ? -1.842 -4.534 10.390 1.00 90.12 79 ASN A O 1
ATOM 625 N N . ASP A 1 80 ? -2.825 -3.472 8.674 1.00 90.06 80 ASP A N 1
ATOM 626 C CA . ASP A 1 80 ? -2.179 -2.163 8.864 1.00 90.06 80 ASP A CA 1
ATOM 627 C C . ASP A 1 80 ? -0.651 -2.149 8.620 1.00 90.06 80 ASP A C 1
ATOM 629 O O . ASP A 1 80 ? 0.016 -1.150 8.889 1.00 90.06 80 ASP A O 1
ATOM 633 N N . VAL A 1 81 ? -0.085 -3.227 8.064 1.00 91.94 81 VAL A N 1
ATOM 634 C CA . VAL A 1 81 ? 1.356 -3.385 7.822 1.00 91.94 81 VAL A CA 1
ATOM 635 C C . VAL A 1 81 ? 1.642 -3.545 6.331 1.00 91.94 81 VAL A C 1
ATOM 637 O O . VAL A 1 81 ? 0.955 -4.284 5.627 1.00 91.94 81 VAL A O 1
ATOM 640 N N . ILE A 1 82 ? 2.705 -2.889 5.852 1.00 93.88 82 ILE A N 1
ATOM 641 C CA . ILE A 1 82 ? 3.259 -3.112 4.511 1.00 93.88 82 ILE A CA 1
ATOM 642 C C . ILE A 1 82 ? 4.463 -4.042 4.591 1.00 93.88 82 ILE A C 1
ATOM 644 O O . ILE A 1 82 ? 5.367 -3.851 5.404 1.00 93.88 82 ILE A O 1
ATOM 648 N N . SER A 1 83 ? 4.516 -5.014 3.685 1.00 93.94 83 SER A N 1
ATOM 649 C CA . SER A 1 83 ? 5.715 -5.806 3.419 1.00 93.94 83 SER A CA 1
ATOM 650 C C . SER A 1 83 ? 6.164 -5.678 1.967 1.00 93.94 83 SER A C 1
ATOM 652 O O . SER A 1 83 ? 5.338 -5.680 1.061 1.00 93.94 83 SER A O 1
ATOM 654 N N . GLU A 1 84 ? 7.474 -5.603 1.746 1.00 92.25 84 GLU A N 1
ATOM 655 C CA . GLU A 1 84 ? 8.129 -5.640 0.439 1.00 92.25 84 GLU A CA 1
ATOM 656 C C . GLU A 1 84 ? 8.792 -7.005 0.250 1.00 92.25 84 GLU A C 1
ATOM 658 O O . GLU A 1 84 ? 9.689 -7.382 1.006 1.00 92.25 84 GLU A O 1
ATOM 663 N N . ASN A 1 85 ? 8.352 -7.777 -0.746 1.00 90.81 85 ASN A N 1
ATOM 664 C CA . ASN A 1 85 ? 8.888 -9.114 -1.035 1.00 90.81 85 ASN A CA 1
ATOM 665 C C . ASN A 1 85 ? 8.961 -10.023 0.215 1.00 90.81 85 ASN A C 1
ATOM 667 O O . ASN A 1 85 ? 9.893 -10.809 0.376 1.00 90.81 85 ASN A O 1
ATOM 671 N N . GLY A 1 86 ? 7.977 -9.895 1.114 1.00 88.94 86 GLY A N 1
ATOM 672 C CA . GLY A 1 86 ? 7.890 -10.646 2.371 1.00 88.94 86 GLY A CA 1
ATOM 673 C C . GLY A 1 86 ? 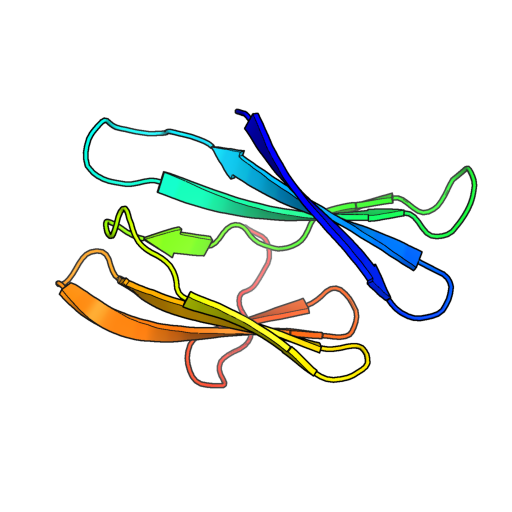8.635 -10.031 3.562 1.00 88.94 86 GLY A C 1
ATOM 674 O O . GLY A 1 86 ? 8.522 -10.551 4.668 1.00 88.94 86 GLY A O 1
ATOM 675 N N . LYS A 1 87 ? 9.363 -8.921 3.386 1.00 91.31 87 LYS A N 1
ATOM 676 C CA . LYS A 1 87 ? 9.999 -8.178 4.484 1.00 91.31 87 LYS A CA 1
ATOM 677 C C . LYS A 1 87 ? 9.105 -7.031 4.933 1.00 91.31 87 LYS A C 1
ATOM 679 O O . LYS A 1 87 ? 8.784 -6.164 4.130 1.00 91.31 87 LYS A O 1
ATOM 684 N N . ILE A 1 88 ? 8.723 -7.010 6.206 1.00 92.12 88 ILE A N 1
ATOM 685 C CA . ILE A 1 88 ? 7.937 -5.911 6.783 1.00 92.12 88 ILE A CA 1
ATOM 686 C C . ILE A 1 88 ? 8.736 -4.607 6.696 1.00 92.12 88 ILE A C 1
ATOM 688 O O . ILE A 1 88 ? 9.882 -4.546 7.150 1.00 92.12 88 ILE A O 1
ATOM 692 N N . LEU A 1 89 ? 8.120 -3.573 6.126 1.00 89.31 89 LEU A N 1
ATOM 693 C CA . LEU A 1 89 ? 8.646 -2.217 6.163 1.00 89.31 89 LEU A CA 1
ATOM 694 C C . LEU A 1 89 ? 8.347 -1.625 7.539 1.00 89.31 89 LEU A C 1
ATOM 696 O O . LEU A 1 89 ? 7.233 -1.736 8.047 1.00 89.31 89 LEU A O 1
ATOM 700 N N . LYS A 1 90 ? 9.359 -1.027 8.166 1.00 81.62 90 LYS A N 1
ATOM 701 C CA . LYS A 1 90 ? 9.184 -0.320 9.438 1.00 81.62 90 LYS A CA 1
ATOM 702 C C . LYS A 1 90 ? 8.771 1.117 9.158 1.00 81.62 90 LYS A C 1
ATOM 704 O O . LYS A 1 90 ? 9.168 1.680 8.138 1.00 81.62 90 LYS A O 1
ATOM 709 N N . ALA A 1 91 ? 7.934 1.688 10.019 1.00 65.00 91 ALA A N 1
ATOM 710 C CA . ALA A 1 91 ? 7.685 3.124 9.987 1.00 65.00 91 ALA A CA 1
ATOM 711 C C . ALA A 1 91 ? 9.013 3.831 10.286 1.00 65.00 91 ALA A C 1
ATOM 713 O O . ALA A 1 91 ? 9.775 3.358 11.136 1.00 65.00 91 ALA A O 1
ATOM 714 N N . GLN A 1 92 ? 9.313 4.870 9.512 1.00 53.44 92 GLN A N 1
ATOM 715 C CA . GLN A 1 92 ? 10.521 5.670 9.672 1.00 53.44 92 GLN A CA 1
ATOM 716 C C . GLN A 1 92 ? 10.277 6.799 10.670 1.00 53.44 92 GLN A C 1
ATOM 718 O O . GLN A 1 92 ? 9.133 7.304 10.699 1.00 53.44 92 GLN A O 1
#

pLDDT: mean 86.24, std 8.75, range [53.44, 95.12]